Protein AF-A0A938VYR3-F1 (afdb_monomer_lite)

pLDDT: mean 76.37, std 17.27, range [44.75, 93.56]

Structure (mmCIF, N/CA/C/O backbone):
data_AF-A0A938VYR3-F1
#
_entry.id   AF-A0A938VYR3-F1
#
loop_
_atom_site.group_PDB
_atom_site.id
_atom_site.type_symbol
_atom_site.label_atom_id
_atom_site.label_alt_id
_atom_site.label_comp_id
_atom_site.label_asym_id
_atom_site.label_entity_id
_atom_site.label_seq_id
_atom_site.pdbx_PDB_ins_code
_atom_site.Cartn_x
_atom_site.Cartn_y
_atom_site.Cartn_z
_atom_site.occupancy
_atom_site.B_iso_or_equiv
_atom_site.auth_seq_id
_atom_site.auth_comp_id
_atom_site.auth_asym_id
_atom_site.auth_atom_id
_atom_site.pdbx_PDB_model_num
ATOM 1 N N . MET A 1 1 ? 19.590 -28.718 9.073 1.00 44.75 1 MET A N 1
ATOM 2 C CA . MET A 1 1 ? 18.531 -27.977 8.360 1.00 44.75 1 MET A CA 1
ATOM 3 C C . MET A 1 1 ? 18.081 -26.875 9.296 1.00 44.75 1 MET A C 1
ATOM 5 O O . MET A 1 1 ? 17.622 -27.193 10.382 1.00 44.75 1 MET A O 1
ATOM 9 N N . THR A 1 2 ? 18.360 -25.617 8.959 1.00 53.88 2 THR A N 1
ATOM 10 C CA . THR A 1 2 ? 17.998 -24.467 9.796 1.00 53.88 2 THR A CA 1
ATOM 11 C C . THR A 1 2 ? 16.522 -24.175 9.568 1.00 53.88 2 THR A C 1
ATOM 13 O O . THR A 1 2 ? 16.151 -23.723 8.489 1.00 53.88 2 THR A O 1
ATOM 16 N N . ASP A 1 3 ? 15.696 -24.508 10.556 1.00 56.47 3 ASP A N 1
ATOM 17 C CA . ASP A 1 3 ? 14.278 -24.160 10.596 1.00 56.47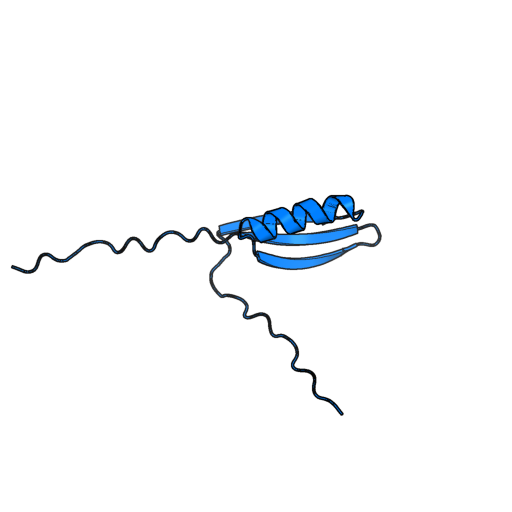 3 ASP A CA 1
ATOM 18 C C . ASP A 1 3 ? 14.185 -22.642 10.806 1.00 56.47 3 ASP A C 1
ATOM 20 O O . ASP A 1 3 ? 14.423 -22.127 11.898 1.00 56.47 3 ASP A O 1
ATOM 24 N N . LEU A 1 4 ? 14.004 -21.901 9.712 1.00 65.94 4 LEU A N 1
ATOM 25 C CA . LEU A 1 4 ? 13.735 -20.470 9.780 1.00 65.94 4 LEU A CA 1
ATOM 26 C C . LEU A 1 4 ? 12.277 -20.319 10.228 1.00 65.94 4 LEU A C 1
ATOM 28 O O . LEU A 1 4 ? 11.398 -20.817 9.518 1.00 65.94 4 LEU A O 1
ATOM 32 N N . PRO A 1 5 ? 11.991 -19.642 11.357 1.00 55.81 5 PRO A N 1
ATOM 33 C CA . PRO A 1 5 ? 10.617 -19.400 11.758 1.00 55.81 5 PRO A CA 1
ATOM 34 C C . PRO A 1 5 ? 9.956 -18.596 10.644 1.00 55.81 5 PRO A C 1
ATOM 36 O O . PRO A 1 5 ? 10.376 -17.481 10.328 1.00 55.81 5 PRO A O 1
ATOM 39 N N . THR A 1 6 ? 8.948 -19.191 10.008 1.00 57.28 6 THR A N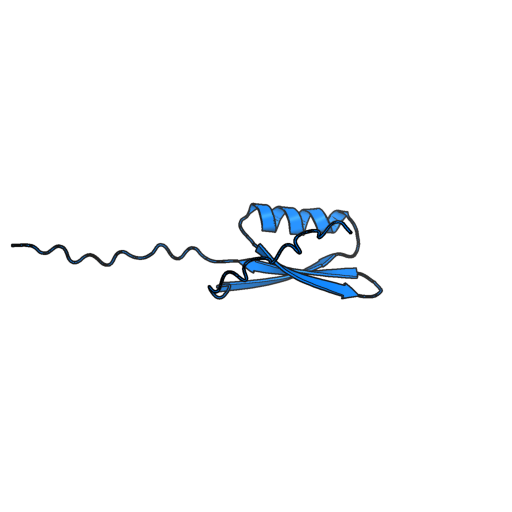 1
ATOM 40 C CA . THR A 1 6 ? 8.117 -18.465 9.050 1.00 57.28 6 THR A CA 1
ATOM 41 C C . THR A 1 6 ? 7.484 -17.326 9.842 1.00 57.28 6 THR A C 1
ATOM 43 O O . THR A 1 6 ? 6.824 -17.619 10.842 1.00 57.28 6 THR A O 1
ATOM 46 N N . PRO A 1 7 ? 7.709 -16.047 9.490 1.00 49.53 7 PRO A N 1
ATOM 47 C CA . PRO A 1 7 ? 7.082 -14.946 10.197 1.00 49.53 7 PRO A CA 1
ATOM 48 C C . PRO A 1 7 ? 5.581 -15.046 9.938 1.00 49.53 7 PRO A C 1
ATOM 50 O O . PRO A 1 7 ? 5.079 -14.626 8.896 1.00 49.53 7 PRO A O 1
ATOM 53 N N . VAL A 1 8 ? 4.870 -15.678 10.868 1.00 53.31 8 VAL A N 1
ATOM 54 C CA . VAL A 1 8 ? 3.417 -15.670 10.894 1.00 53.31 8 VAL A CA 1
ATOM 55 C C . VAL A 1 8 ? 3.067 -14.254 11.310 1.00 53.31 8 VAL A C 1
ATOM 57 O O . VAL A 1 8 ? 3.149 -13.908 12.484 1.00 53.31 8 VAL A O 1
ATOM 60 N N . ALA A 1 9 ? 2.787 -13.397 10.327 1.00 52.94 9 ALA A N 1
ATOM 61 C CA . ALA A 1 9 ? 2.154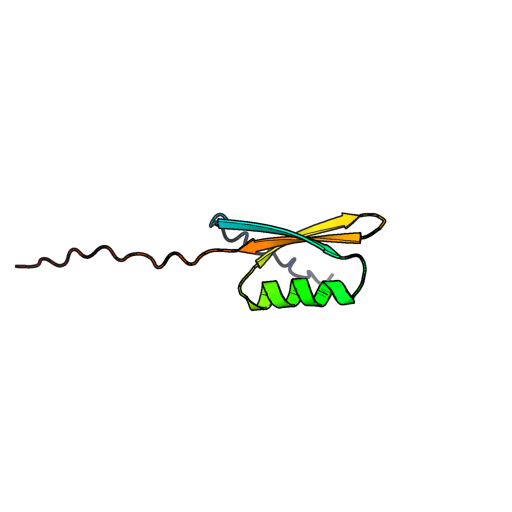 -12.123 10.602 1.00 52.94 9 ALA A CA 1
ATOM 62 C C . ALA A 1 9 ? 0.871 -12.456 11.363 1.00 52.94 9 ALA A C 1
ATOM 64 O O . ALA A 1 9 ? -0.020 -13.101 10.808 1.00 52.94 9 ALA A O 1
ATOM 65 N N . GLU A 1 10 ? 0.824 -12.105 12.648 1.00 54.72 10 GLU A N 1
ATOM 66 C CA . GLU A 1 10 ? -0.393 -12.172 13.441 1.00 54.72 10 GLU A CA 1
ATOM 67 C C . GLU A 1 10 ? -1.448 -11.408 12.638 1.00 54.72 10 GLU A C 1
ATOM 69 O O . GLU A 1 10 ? -1.344 -10.193 12.447 1.00 54.72 10 GLU A O 1
ATOM 74 N N . LEU A 1 11 ? -2.394 -12.144 12.047 1.00 52.94 11 LEU A N 1
ATOM 75 C CA . LEU A 1 11 ? -3.556 -11.592 11.365 1.00 52.94 11 LEU A CA 1
ATOM 76 C C . LEU A 1 11 ? -4.362 -10.914 12.460 1.00 52.94 11 LEU A C 1
ATOM 78 O O . LEU A 1 11 ? -5.208 -11.532 13.087 1.00 52.94 11 LEU A O 1
ATOM 82 N N . ASP A 1 12 ? -3.989 -9.675 12.755 1.00 54.91 12 ASP A N 1
ATOM 83 C CA . ASP A 1 12 ? -4.555 -8.852 13.804 1.00 54.91 12 ASP A CA 1
ATOM 84 C C . ASP A 1 12 ? -6.067 -8.802 13.550 1.00 54.91 12 ASP A C 1
ATOM 86 O O . ASP A 1 12 ? -6.527 -8.106 12.643 1.00 54.91 12 ASP A O 1
ATOM 90 N N . GLU A 1 13 ? -6.811 -9.620 14.305 1.00 53.19 13 GLU A N 1
ATOM 91 C CA . GLU A 1 13 ? -8.186 -10.078 14.025 1.00 53.19 13 GLU A CA 1
ATOM 92 C C . GLU A 1 13 ? -9.215 -8.940 14.001 1.00 53.19 13 GLU A C 1
ATOM 94 O O . GLU A 1 13 ? -10.393 -9.139 13.700 1.00 53.19 13 GLU A O 1
ATOM 99 N N . ARG A 1 14 ? -8.784 -7.714 14.314 1.00 61.00 14 ARG A N 1
ATOM 100 C CA . ARG A 1 14 ? -9.615 -6.529 14.147 1.00 61.00 14 ARG A CA 1
ATOM 101 C C . ARG A 1 14 ? -9.776 -6.224 12.655 1.00 61.00 14 ARG A C 1
ATOM 103 O O . ARG A 1 14 ? -8.764 -6.068 11.967 1.00 61.00 14 ARG A O 1
ATOM 110 N N . PRO A 1 15 ? -11.011 -6.059 12.157 1.00 69.06 15 PRO A N 1
ATOM 111 C CA . PRO A 1 15 ? -11.224 -5.641 10.781 1.00 69.06 15 PRO A CA 1
ATOM 112 C C . PRO A 1 15 ? -10.595 -4.260 10.558 1.00 69.06 15 PRO A C 1
ATOM 114 O O . PRO A 1 15 ? -10.725 -3.363 11.393 1.00 69.06 15 PRO A O 1
ATOM 117 N N . PHE A 1 16 ? -9.886 -4.099 9.441 1.00 80.38 16 PHE A N 1
ATOM 118 C CA . PHE A 1 16 ? -9.450 -2.785 8.975 1.00 80.38 16 PHE A CA 1
ATOM 119 C C . PHE A 1 16 ? -10.686 -1.926 8.704 1.00 80.38 16 PHE A C 1
ATOM 121 O O . PHE A 1 16 ? -11.647 -2.397 8.094 1.00 80.38 16 PHE A O 1
ATOM 128 N N . THR A 1 17 ? -10.678 -0.683 9.177 1.00 83.50 17 THR A N 1
ATOM 129 C CA . THR A 1 17 ? -11.789 0.256 8.966 1.00 83.50 17 THR A CA 1
ATOM 130 C C . THR A 1 17 ? -11.750 0.850 7.565 1.00 83.50 17 THR A C 1
ATOM 132 O O . THR A 1 17 ? -12.793 1.175 7.008 1.00 83.50 17 THR A O 1
ATOM 135 N N . GLU A 1 18 ? -10.555 0.954 6.984 1.00 87.50 18 GLU A N 1
ATOM 136 C CA . GLU A 1 18 ? -10.349 1.419 5.617 1.00 87.50 18 GLU A CA 1
ATOM 137 C C . GLU A 1 18 ? -9.302 0.551 4.915 1.00 87.50 18 GLU A C 1
ATOM 139 O O . GLU A 1 18 ? -8.336 0.100 5.535 1.00 87.50 18 GLU A O 1
ATOM 144 N N . LEU A 1 19 ? -9.497 0.318 3.616 1.00 90.81 19 LEU A N 1
ATOM 145 C CA . LEU A 1 19 ? -8.555 -0.384 2.748 1.00 90.81 19 LEU A CA 1
ATOM 146 C C . LEU A 1 19 ? -8.161 0.521 1.586 1.00 90.81 19 LEU A C 1
ATOM 148 O O . LEU A 1 19 ? -9.006 1.182 0.983 1.00 90.81 19 LEU A O 1
ATOM 152 N N . ARG A 1 20 ? -6.877 0.505 1.232 1.00 91.06 20 ARG A N 1
ATOM 153 C CA . ARG A 1 20 ? -6.328 1.293 0.131 1.00 91.06 20 ARG A CA 1
ATOM 154 C C . ARG A 1 20 ? -5.390 0.448 -0.708 1.00 91.06 20 ARG A C 1
ATOM 156 O O . ARG A 1 20 ? -4.444 -0.146 -0.197 1.00 91.06 20 ARG A O 1
ATOM 163 N N . GLN A 1 21 ? -5.656 0.411 -2.008 1.00 92.69 21 GLN A N 1
ATOM 164 C CA . GLN A 1 21 ? -4.839 -0.306 -2.977 1.00 92.69 21 GLN A CA 1
ATOM 165 C C . GLN A 1 21 ? -3.929 0.672 -3.722 1.00 92.69 21 GLN A C 1
ATOM 167 O O . GLN A 1 21 ? -4.393 1.677 -4.259 1.00 92.69 21 GLN A O 1
ATOM 172 N N . LEU A 1 22 ? -2.642 0.350 -3.789 1.00 91.50 22 LEU A N 1
ATOM 173 C CA . LEU A 1 22 ? -1.623 1.120 -4.493 1.00 91.50 22 LEU A CA 1
ATOM 174 C C . LEU A 1 22 ? -0.943 0.210 -5.501 1.00 91.50 22 LEU A C 1
ATOM 176 O O . LEU A 1 22 ? -0.449 -0.857 -5.150 1.00 91.50 22 LEU A O 1
ATOM 180 N N . THR A 1 23 ? -0.916 0.636 -6.757 1.00 93.56 23 THR A N 1
ATOM 181 C CA . THR A 1 23 ? -0.145 -0.048 -7.795 1.00 93.56 23 THR A CA 1
ATOM 182 C C . THR A 1 23 ? 1.176 0.686 -7.933 1.00 93.56 23 THR A C 1
ATOM 184 O O . THR A 1 23 ? 1.179 1.873 -8.222 1.00 93.56 23 THR A O 1
ATOM 187 N N . VAL A 1 24 ? 2.276 -0.008 -7.679 1.00 91.81 24 VAL A N 1
ATOM 188 C CA . VAL A 1 24 ? 3.641 0.506 -7.718 1.00 91.81 24 VAL A CA 1
ATOM 189 C C . VAL A 1 24 ? 4.310 -0.060 -8.959 1.00 91.81 24 VAL A C 1
ATOM 191 O O . VAL A 1 24 ? 4.535 -1.266 -9.063 1.00 91.81 24 VAL A O 1
ATOM 194 N N . VAL A 1 25 ? 4.600 0.824 -9.906 1.00 92.06 25 VAL A N 1
ATOM 195 C CA . VAL A 1 25 ? 5.223 0.476 -11.195 1.00 92.06 25 VAL A CA 1
ATOM 196 C C . VAL A 1 25 ? 6.726 0.789 -11.183 1.00 92.06 25 VAL A C 1
ATOM 198 O O . VAL A 1 25 ? 7.489 0.225 -11.956 1.00 92.06 25 VAL A O 1
ATOM 201 N N . ASN A 1 26 ? 7.158 1.698 -10.302 1.00 87.38 26 ASN A N 1
ATOM 202 C CA . ASN A 1 26 ? 8.540 2.149 -10.156 1.00 87.38 26 ASN A CA 1
ATOM 203 C C . ASN A 1 26 ? 8.834 2.595 -8.710 1.00 87.38 26 ASN A C 1
ATOM 205 O O . ASN A 1 26 ? 7.915 2.812 -7.914 1.00 87.38 26 ASN A O 1
ATOM 209 N N . ASP A 1 27 ? 10.115 2.760 -8.380 1.00 85.25 27 ASP A N 1
ATOM 210 C CA . ASP A 1 27 ? 10.584 3.111 -7.033 1.00 85.25 27 ASP A CA 1
ATOM 211 C C . ASP A 1 27 ? 10.055 4.453 -6.509 1.00 85.25 27 ASP A C 1
ATOM 213 O O . ASP A 1 27 ? 9.863 4.625 -5.306 1.00 85.25 27 ASP A O 1
ATOM 217 N N . GLU A 1 28 ? 9.733 5.399 -7.391 1.00 84.31 28 GLU A N 1
ATOM 218 C CA . GLU A 1 28 ? 9.165 6.690 -6.987 1.00 84.31 28 GLU A CA 1
ATOM 219 C C . GLU A 1 28 ? 7.831 6.513 -6.241 1.00 84.31 28 GLU A C 1
ATOM 221 O O . GLU A 1 28 ? 7.551 7.217 -5.266 1.00 84.31 28 GLU A O 1
ATOM 226 N N . GLN A 1 29 ? 7.041 5.508 -6.630 1.00 86.94 29 GLN A N 1
ATOM 227 C CA . GLN A 1 29 ? 5.746 5.201 -6.019 1.00 86.94 29 GLN A CA 1
ATOM 228 C C . GLN A 1 29 ? 5.868 4.456 -4.681 1.00 86.94 29 GLN A C 1
ATOM 230 O O . GLN A 1 29 ? 4.930 4.491 -3.876 1.00 86.94 29 GLN A O 1
ATOM 235 N N . ILE A 1 30 ? 7.030 3.859 -4.382 1.00 88.69 30 ILE A N 1
ATOM 236 C CA . ILE A 1 30 ? 7.308 3.238 -3.075 1.00 88.69 30 ILE A CA 1
ATOM 237 C C . ILE A 1 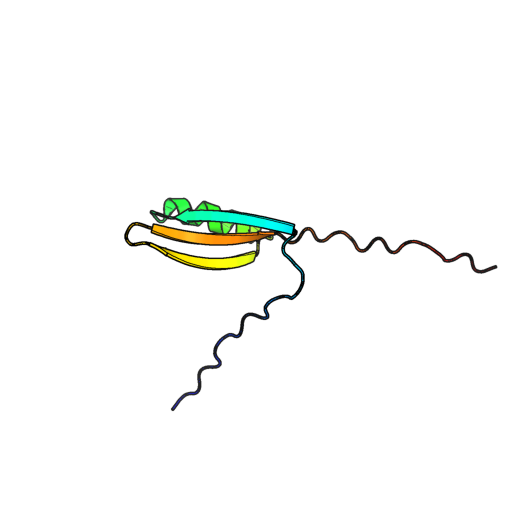30 ? 7.262 4.293 -1.963 1.00 88.69 30 ILE A C 1
ATOM 239 O O . ILE A 1 30 ? 6.799 4.012 -0.857 1.00 88.69 30 ILE A O 1
ATOM 243 N N . SER A 1 31 ? 7.643 5.537 -2.261 1.00 91.38 31 SER A N 1
ATOM 244 C CA . SER A 1 31 ? 7.581 6.647 -1.300 1.00 91.38 31 SER A CA 1
ATOM 245 C C . SER A 1 31 ? 6.164 6.894 -0.773 1.00 91.38 31 SER A C 1
ATOM 247 O O . SER A 1 31 ? 5.990 7.233 0.398 1.00 91.38 31 SER A O 1
ATOM 249 N N . THR A 1 32 ? 5.140 6.684 -1.606 1.00 90.31 32 THR A N 1
ATOM 250 C CA . THR A 1 32 ? 3.733 6.800 -1.197 1.00 90.31 32 THR A CA 1
ATOM 251 C C . THR A 1 32 ? 3.326 5.660 -0.270 1.00 90.31 32 THR A C 1
ATOM 253 O O . THR A 1 32 ? 2.661 5.905 0.736 1.00 90.31 32 THR A O 1
ATOM 256 N N . VAL A 1 33 ? 3.763 4.429 -0.557 1.00 90.94 33 VAL A N 1
ATOM 257 C CA . VAL A 1 33 ? 3.529 3.275 0.327 1.00 90.94 33 VAL A CA 1
ATOM 258 C C . VAL A 1 33 ? 4.185 3.519 1.685 1.00 90.94 33 VAL A C 1
ATOM 260 O O . VAL A 1 33 ? 3.519 3.422 2.712 1.00 90.94 33 VAL A O 1
ATOM 263 N N . ASN A 1 34 ? 5.457 3.925 1.695 1.00 91.56 34 ASN A N 1
ATOM 264 C CA . ASN A 1 34 ? 6.202 4.212 2.922 1.00 91.56 34 ASN A CA 1
ATOM 265 C C . ASN A 1 34 ? 5.560 5.326 3.751 1.00 91.56 34 ASN A C 1
ATOM 267 O O . ASN A 1 34 ? 5.498 5.219 4.974 1.00 91.56 34 ASN A O 1
ATOM 271 N N . ARG A 1 35 ? 5.047 6.376 3.100 1.00 92.44 35 ARG A N 1
ATOM 272 C CA . ARG A 1 35 ? 4.325 7.449 3.790 1.00 92.44 35 ARG A CA 1
ATOM 273 C C . ARG A 1 35 ? 3.075 6.923 4.487 1.00 92.44 35 ARG A C 1
ATOM 275 O O . ARG A 1 35 ? 2.884 7.208 5.660 1.00 92.44 35 ARG A O 1
ATOM 282 N N . LEU A 1 36 ? 2.268 6.116 3.803 1.00 90.69 36 LEU A N 1
ATOM 283 C CA . LEU A 1 36 ? 1.057 5.545 4.394 1.00 90.69 36 LEU A CA 1
ATOM 284 C C . LEU A 1 36 ? 1.397 4.608 5.558 1.00 90.69 36 LEU A C 1
ATOM 286 O O . LEU A 1 36 ? 0.765 4.678 6.608 1.00 90.69 36 LEU A O 1
ATOM 290 N N . LEU A 1 37 ? 2.447 3.796 5.427 1.00 90.06 37 LEU A N 1
ATOM 291 C CA . LEU A 1 37 ? 2.941 2.979 6.538 1.00 90.06 37 LEU A CA 1
ATOM 292 C C . LEU A 1 37 ? 3.363 3.840 7.745 1.00 90.06 37 LEU A C 1
ATOM 294 O O . LEU A 1 37 ? 3.074 3.477 8.884 1.00 90.06 37 LEU A O 1
ATOM 298 N N . ALA A 1 38 ? 3.997 4.994 7.509 1.00 90.50 38 ALA A N 1
ATOM 299 C CA . ALA A 1 38 ? 4.360 5.946 8.561 1.00 90.50 38 ALA A CA 1
ATOM 300 C C . ALA A 1 38 ? 3.144 6.662 9.182 1.00 90.50 38 ALA A C 1
ATOM 302 O O . ALA A 1 38 ? 3.165 6.984 10.367 1.00 90.50 38 ALA A O 1
ATOM 303 N N . GLU A 1 39 ? 2.071 6.865 8.415 1.00 89.44 39 GLU A N 1
ATOM 304 C CA . GLU A 1 39 ? 0.786 7.414 8.879 1.00 89.44 39 GLU A CA 1
ATOM 305 C C . GLU A 1 39 ? -0.039 6.406 9.704 1.00 89.44 39 GLU A C 1
ATOM 307 O O . GLU A 1 39 ? -1.130 6.730 10.162 1.00 89.44 39 GLU A O 1
ATOM 312 N N . GLY A 1 40 ? 0.474 5.190 9.923 1.00 87.75 40 GLY A N 1
ATOM 313 C CA . GLY A 1 40 ? -0.184 4.163 10.734 1.00 87.75 40 GLY A CA 1
ATOM 314 C C . GLY A 1 40 ? -0.978 3.138 9.926 1.00 87.75 40 GLY A C 1
ATOM 315 O O . GLY A 1 40 ? -1.608 2.252 10.508 1.00 87.75 40 GLY A O 1
ATOM 316 N N . TRP A 1 41 ? -0.919 3.194 8.593 1.00 91.88 41 TRP A N 1
ATOM 317 C CA . TRP A 1 41 ? -1.443 2.117 7.761 1.00 91.88 41 TRP A CA 1
ATOM 318 C C . TRP A 1 41 ? -0.614 0.845 7.936 1.00 91.88 41 TRP A C 1
ATOM 320 O O . TRP A 1 41 ? 0.600 0.871 8.146 1.00 91.88 41 TRP A O 1
ATOM 330 N N . ARG A 1 42 ? -1.269 -0.305 7.813 1.00 89.56 42 ARG A N 1
ATOM 331 C CA . ARG A 1 42 ? -0.637 -1.622 7.891 1.00 89.56 42 ARG A CA 1
ATOM 332 C C . ARG A 1 42 ? -0.726 -2.331 6.556 1.00 89.56 42 ARG A C 1
ATOM 334 O O . ARG A 1 42 ? -1.736 -2.252 5.867 1.00 89.56 42 ARG A O 1
ATOM 341 N N . LEU A 1 43 ? 0.333 -3.044 6.197 1.00 89.81 43 LEU A N 1
ATOM 342 C CA . LEU A 1 43 ? 0.328 -3.894 5.018 1.00 89.81 43 LEU A CA 1
ATOM 343 C C . LEU A 1 43 ? -0.584 -5.104 5.251 1.00 89.81 43 LEU A C 1
ATOM 345 O O . LEU A 1 43 ? -0.381 -5.849 6.205 1.00 89.81 43 LEU A O 1
ATOM 349 N N . VAL A 1 44 ? -1.563 -5.290 4.369 1.00 89.62 44 VAL A N 1
ATOM 350 C CA . VAL A 1 44 ? -2.528 -6.401 4.423 1.00 89.62 44 VAL A CA 1
ATOM 351 C C . VAL A 1 44 ? -2.166 -7.469 3.406 1.00 89.62 44 VAL A C 1
ATOM 353 O O . VAL A 1 44 ? -2.190 -8.658 3.708 1.00 89.62 44 VAL A O 1
ATOM 356 N N . HIS A 1 45 ? -1.837 -7.046 2.186 1.00 88.19 45 HIS A N 1
ATOM 357 C CA . HIS A 1 45 ? -1.534 -7.964 1.099 1.00 88.19 45 HIS A CA 1
ATOM 358 C C . HIS A 1 45 ? -0.589 -7.331 0.077 1.00 88.19 45 HIS A C 1
ATOM 360 O O . HIS A 1 45 ? -0.626 -6.120 -0.146 1.00 88.19 45 HIS A O 1
ATOM 366 N N . ILE A 1 46 ? 0.228 -8.165 -0.568 1.00 91.12 46 ILE A N 1
ATOM 367 C CA . ILE A 1 46 ? 1.030 -7.788 -1.733 1.00 91.12 46 ILE A CA 1
ATOM 368 C C . ILE A 1 46 ? 0.689 -8.748 -2.867 1.00 91.12 46 ILE A C 1
ATOM 370 O O . ILE A 1 46 ? 0.897 -9.953 -2.745 1.00 91.12 46 ILE A O 1
ATOM 374 N N . GLY A 1 47 ? 0.197 -8.199 -3.972 1.00 90.50 47 GLY A N 1
ATOM 375 C CA . GLY A 1 47 ? 0.027 -8.906 -5.233 1.00 90.50 47 GLY A CA 1
ATOM 376 C C . GLY A 1 47 ? 1.122 -8.525 -6.226 1.00 90.50 47 GLY A C 1
ATOM 377 O O . GLY A 1 47 ? 1.622 -7.401 -6.212 1.00 90.50 47 GLY A O 1
ATOM 378 N N . GLN A 1 48 ? 1.467 -9.443 -7.124 1.00 90.12 48 GLN A N 1
ATOM 379 C CA . GLN A 1 48 ? 2.348 -9.153 -8.253 1.00 90.12 48 GLN A CA 1
ATOM 380 C C . GLN A 1 48 ? 1.574 -9.228 -9.564 1.00 90.12 48 GLN A C 1
ATOM 382 O O . GLN A 1 48 ? 0.767 -10.133 -9.781 1.00 90.12 48 GLN A O 1
ATOM 387 N N . ARG A 1 49 ? 1.832 -8.261 -10.438 1.00 90.25 49 ARG A N 1
ATOM 388 C CA . ARG A 1 49 ? 1.392 -8.235 -11.829 1.00 90.25 49 ARG A CA 1
ATOM 389 C C . ARG A 1 49 ? 2.626 -8.189 -12.734 1.00 90.25 49 ARG A C 1
ATOM 391 O O . ARG A 1 49 ? 3.681 -7.750 -12.282 1.00 90.25 49 ARG A O 1
ATOM 398 N N . PRO A 1 50 ? 2.509 -8.587 -14.012 1.00 89.94 50 PRO A N 1
ATOM 399 C CA . PRO A 1 50 ? 3.636 -8.552 -14.947 1.00 89.94 50 PRO A CA 1
ATOM 400 C C . PRO A 1 50 ? 4.244 -7.153 -15.114 1.00 89.94 50 PRO A C 1
ATOM 402 O O . PRO A 1 50 ? 5.419 -7.025 -15.437 1.00 89.94 50 PRO A O 1
ATOM 405 N N . ASP A 1 51 ? 3.431 -6.118 -14.906 1.00 92.25 51 ASP A N 1
ATOM 406 C CA . ASP A 1 51 ? 3.772 -4.714 -15.098 1.00 92.25 51 ASP A CA 1
ATOM 407 C C . ASP A 1 51 ? 3.981 -3.933 -13.791 1.00 92.25 51 ASP A C 1
ATOM 409 O O . ASP A 1 51 ? 4.497 -2.822 -13.838 1.00 92.25 51 ASP A O 1
ATOM 413 N N . ALA A 1 52 ? 3.576 -4.466 -12.631 1.00 92.00 52 ALA A N 1
ATOM 414 C CA . ALA A 1 52 ? 3.572 -3.708 -11.378 1.00 92.00 52 ALA A CA 1
ATOM 415 C C . ALA A 1 52 ? 3.437 -4.583 -10.122 1.00 92.00 52 ALA A C 1
ATOM 417 O O . ALA A 1 52 ? 2.941 -5.708 -10.163 1.00 92.00 52 ALA A O 1
ATOM 418 N N . THR A 1 53 ? 3.774 -4.016 -8.965 1.00 92.94 53 THR A N 1
ATOM 419 C CA . THR A 1 53 ? 3.462 -4.596 -7.651 1.00 92.94 53 THR A CA 1
ATOM 420 C C . THR A 1 53 ? 2.249 -3.896 -7.052 1.00 92.94 53 THR A C 1
ATOM 422 O O . THR A 1 53 ? 2.183 -2.672 -7.021 1.00 92.94 53 THR A O 1
ATOM 425 N N . VAL A 1 54 ? 1.272 -4.651 -6.563 1.00 92.69 54 VAL A N 1
ATOM 426 C CA . VAL A 1 54 ? 0.058 -4.112 -5.943 1.00 92.69 54 VAL A CA 1
ATOM 427 C C . VAL A 1 54 ? 0.156 -4.270 -4.431 1.00 92.69 54 VAL A C 1
ATOM 429 O O . VAL A 1 54 ? 0.173 -5.386 -3.924 1.00 92.69 54 VAL A O 1
ATOM 432 N N . TYR A 1 55 ? 0.180 -3.158 -3.704 1.00 92.88 55 TYR A N 1
ATOM 433 C CA . TYR A 1 55 ? 0.137 -3.121 -2.246 1.00 92.88 55 TYR A CA 1
ATOM 434 C C . TYR A 1 55 ? -1.285 -2.832 -1.783 1.00 92.88 55 TYR A C 1
ATOM 436 O O . TYR A 1 55 ? -1.894 -1.846 -2.199 1.00 92.88 55 TYR A O 1
ATOM 444 N N . VAL A 1 56 ? -1.807 -3.669 -0.896 1.00 91.75 56 VAL A N 1
ATOM 445 C CA . VAL A 1 56 ? -3.067 -3.426 -0.194 1.00 91.75 56 VAL A CA 1
ATOM 446 C C . VAL A 1 56 ? -2.726 -3.057 1.238 1.00 91.75 56 VAL A C 1
ATOM 448 O O . VAL A 1 56 ? -2.174 -3.867 1.986 1.00 9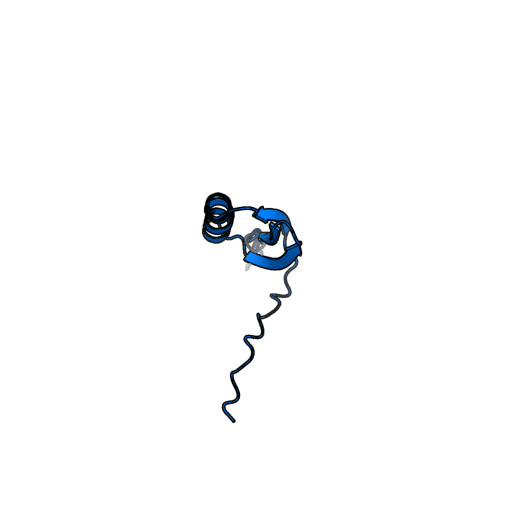1.75 56 VAL A O 1
ATOM 451 N N . LEU A 1 57 ? -3.036 -1.819 1.603 1.00 92.69 57 LEU A N 1
ATOM 452 C CA . LEU A 1 57 ? -2.856 -1.285 2.942 1.00 92.69 57 LEU A CA 1
ATOM 453 C C . LEU A 1 57 ? -4.208 -1.182 3.641 1.00 92.69 57 LEU A C 1
ATOM 455 O O . LEU A 1 57 ? -5.216 -0.858 3.019 1.00 92.69 57 LEU A O 1
ATOM 459 N N . GLY A 1 58 ? -4.217 -1.434 4.939 1.00 90.25 58 GLY A N 1
ATOM 460 C CA . GLY A 1 58 ? -5.380 -1.324 5.794 1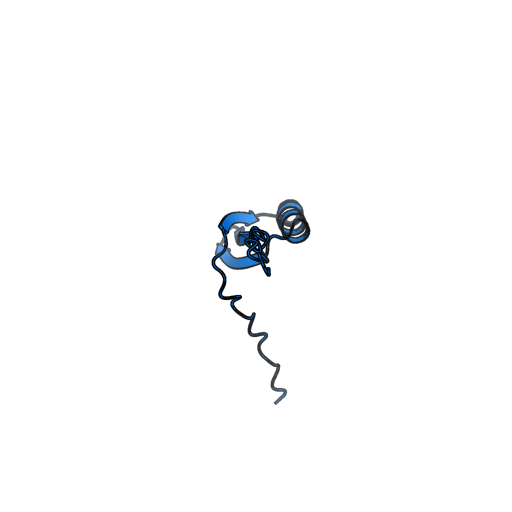.00 90.25 58 GLY A CA 1
ATOM 461 C C . GLY A 1 58 ? -5.101 -0.348 6.919 1.00 90.25 58 GLY A C 1
ATOM 462 O O . GLY A 1 58 ? -4.071 -0.440 7.589 1.00 90.25 58 GLY A O 1
ATOM 463 N N . HIS A 1 59 ? -6.015 0.585 7.131 1.00 88.94 59 HIS A N 1
ATOM 464 C CA . HIS A 1 59 ? -5.982 1.479 8.275 1.00 88.94 59 HIS A CA 1
ATOM 465 C C . HIS A 1 59 ? -6.918 0.939 9.352 1.00 88.94 59 HIS A C 1
ATOM 467 O O . HIS A 1 59 ? -8.032 0.491 9.065 1.00 88.94 59 HIS A O 1
ATOM 473 N N . LYS A 1 60 ? -6.453 0.963 10.598 1.00 83.19 60 LYS A N 1
ATOM 474 C CA . LYS A 1 60 ? -7.296 0.746 11.769 1.00 83.19 60 LYS A CA 1
ATOM 475 C C . LYS A 1 60 ? -7.450 2.103 12.413 1.00 83.19 60 LYS A C 1
ATOM 477 O O . LYS A 1 60 ? -6.504 2.601 13.012 1.00 83.19 60 LYS A O 1
ATOM 482 N N . GLU A 1 61 ? -8.624 2.705 12.273 1.00 68.00 61 GLU A N 1
ATOM 483 C CA . GLU A 1 61 ? -8.970 3.806 13.154 1.00 68.00 61 GLU A CA 1
ATOM 484 C C . GLU A 1 61 ? -8.962 3.224 14.568 1.00 68.00 61 GLU A C 1
ATOM 486 O O . GLU A 1 61 ? -9.755 2.330 14.890 1.00 68.00 61 GLU A O 1
ATOM 491 N N . ASP A 1 62 ? -8.006 3.658 15.391 1.00 59.34 62 ASP A N 1
ATOM 492 C CA . ASP A 1 62 ? -8.030 3.378 16.818 1.00 59.34 62 ASP A CA 1
ATOM 493 C C . ASP A 1 62 ? -9.198 4.192 17.356 1.00 59.34 62 ASP A C 1
ATOM 495 O O . ASP A 1 62 ? -9.045 5.321 17.814 1.00 59.34 62 ASP A O 1
ATOM 499 N N . ARG A 1 63 ? -10.416 3.672 17.167 1.00 53.25 63 ARG A N 1
ATOM 500 C CA . ARG A 1 63 ? -11.603 4.244 17.773 1.00 53.25 63 ARG A CA 1
ATOM 501 C C . ARG A 1 63 ? -11.260 4.220 19.255 1.00 53.25 63 ARG A C 1
ATOM 503 O O . ARG A 1 63 ? -11.140 3.109 19.791 1.00 53.25 63 ARG A O 1
ATOM 510 N N . PRO A 1 64 ? -11.033 5.377 19.908 1.00 50.28 64 PRO A N 1
ATOM 511 C CA . PRO A 1 64 ? -10.700 5.367 21.314 1.00 50.28 64 PRO A CA 1
ATOM 512 C C . PRO A 1 64 ? -11.835 4.590 21.950 1.00 50.28 64 PRO A C 1
ATOM 514 O O . PRO A 1 64 ? -13.004 4.908 21.707 1.00 50.28 64 PRO A O 1
ATOM 517 N N . LYS A 1 65 ? -11.511 3.497 22.655 1.00 56.44 65 LYS A N 1
ATOM 518 C CA . LYS A 1 65 ? -12.495 2.792 23.471 1.00 56.44 65 LYS A CA 1
ATOM 519 C C . LYS A 1 65 ? -13.124 3.881 24.323 1.00 56.44 65 LYS A C 1
ATOM 521 O O . LYS A 1 65 ? -12.507 4.334 25.283 1.00 56.44 65 LYS A O 1
ATOM 526 N N . HIS A 1 66 ? -14.312 4.341 23.932 1.00 52.72 66 HIS A N 1
ATOM 527 C CA . HIS A 1 66 ? -15.150 5.183 24.752 1.00 52.72 66 HIS A CA 1
ATOM 528 C C . HIS A 1 66 ? -15.398 4.317 25.972 1.00 52.72 66 HIS A C 1
ATOM 530 O O . HIS A 1 66 ? -16.245 3.425 25.953 1.00 52.72 66 HIS A O 1
ATOM 536 N N . ARG A 1 67 ? -14.582 4.520 27.008 1.00 54.03 67 ARG A N 1
ATOM 537 C CA . ARG A 1 67 ? -14.861 4.052 28.348 1.00 54.03 67 ARG A CA 1
ATOM 538 C C . ARG A 1 67 ? -16.109 4.828 28.729 1.00 54.03 67 ARG A C 1
ATOM 540 O O . ARG A 1 67 ? -16.033 5.961 29.189 1.00 54.03 67 ARG A O 1
ATOM 547 N N . THR A 1 68 ? -17.254 4.269 28.361 1.00 52.41 68 THR A N 1
ATOM 548 C CA . THR A 1 68 ? -18.568 4.790 28.689 1.00 52.41 68 THR A CA 1
ATOM 549 C C . THR A 1 68 ? -18.590 4.839 30.206 1.00 52.41 68 THR A C 1
ATOM 551 O O . THR A 1 68 ? -18.396 3.822 30.873 1.00 52.41 68 THR A O 1
ATOM 554 N N . GLY A 1 69 ? -18.659 6.054 30.741 1.00 56.44 69 GLY A N 1
ATOM 555 C CA . GLY A 1 69 ? -18.692 6.271 32.171 1.00 56.44 69 GLY A CA 1
ATOM 556 C C . GLY A 1 69 ? -19.936 5.627 32.756 1.00 56.44 69 GLY A C 1
ATOM 557 O O . GLY A 1 69 ? -21.030 5.913 32.296 1.00 56.44 69 GLY A O 1
ATOM 558 N N . PHE A 1 70 ? -19.741 4.807 33.783 1.00 61.88 70 PHE A N 1
ATOM 559 C CA . PHE A 1 70 ? -20.699 4.600 34.864 1.00 61.88 70 PHE A CA 1
ATOM 560 C C . PHE A 1 70 ? -19.894 4.340 36.141 1.00 61.88 70 PHE A C 1
ATOM 562 O O . PHE A 1 70 ? -19.726 3.210 36.582 1.00 61.88 70 PHE A O 1
ATOM 569 N N . LEU A 1 71 ? -19.334 5.408 36.707 1.00 53.91 71 LEU A N 1
ATOM 570 C CA . LEU A 1 71 ? -19.110 5.481 38.147 1.00 53.91 71 LEU A CA 1
ATOM 571 C C . LEU A 1 71 ? -20.101 6.515 38.668 1.00 53.91 71 LEU A C 1
ATOM 573 O O . LEU A 1 71 ? -19.771 7.681 38.847 1.00 53.91 71 LEU A O 1
ATOM 577 N N . GLN A 1 72 ? -21.343 6.075 38.840 1.00 53.59 72 GLN A N 1
ATOM 578 C CA . GLN A 1 72 ? -22.153 6.575 39.935 1.00 53.59 72 GLN A CA 1
ATOM 579 C C . GLN A 1 72 ? -21.989 5.523 41.032 1.00 53.59 72 GLN A C 1
ATOM 581 O O . GLN A 1 72 ? -22.567 4.443 40.949 1.00 53.59 72 GLN A O 1
ATOM 586 N N . ALA A 1 73 ? -21.089 5.790 41.973 1.00 51.34 73 ALA A N 1
ATOM 587 C CA . ALA A 1 73 ? -21.068 5.101 43.251 1.00 51.34 73 ALA A CA 1
ATOM 588 C C . ALA A 1 73 ? -21.480 6.160 44.270 1.00 51.34 73 ALA A C 1
ATOM 590 O O . ALA A 1 73 ? -20.756 7.137 44.466 1.00 51.34 73 ALA A O 1
ATOM 591 N N . ASP A 1 74 ? -22.711 5.999 44.746 1.00 48.78 74 ASP A N 1
ATOM 592 C CA . ASP A 1 74 ? -23.214 6.584 45.986 1.00 48.78 74 ASP A CA 1
ATOM 593 C C . ASP A 1 74 ? -22.276 6.237 47.156 1.00 48.78 74 ASP A C 1
ATOM 595 O O . ASP A 1 74 ? -21.759 5.089 47.164 1.00 48.78 74 ASP A O 1
#

Secondary structure (DSSP, 8-state):
---PPP-------SPPSEEEEEEE-SHHHHHHHHHHHHTT-EEEEEEE-SS-EEEEEEE---------------

Sequence (74 aa):
MTDLPTPVAELDERPFTELRQLTVVNDEQISTVNRLLAEGWRLVHIGQRPDATVYVLGHKEDRPKHRTGFLQAD

Radius of gyration: 18.5 Å; chains: 1; bounding box: 42×35×61 Å

Foldseek 3Di:
DDPDPDPPPPPVPDDFPDKDKDWAQDPVSVVVVVVVVVVQWDFDDWDDDPRTIMTMTGHHPPPPPCPPDDPPDD